Protein AF-A0A529P0E6-F1 (afdb_monomer_lite)

Foldseek 3Di:
DVVLCCVLVVVQLCVQPVCVVVHDDPPPPNNVRSVVRSVVVLVCVQVVQWDADPDPPPGIDHDVSNVVNVVVVVVCCCVPPVPPPVCVVVVVVLVCLLVVQLVVQLPCPVCPLPDPVLVVLVVDPVDDSSRSSVVSSVPDDPQLSVVSSCCVVVVDVDDPPDRSGD

Structure (mmCIF, N/CA/C/O backbone):
data_AF-A0A529P0E6-F1
#
_entry.id   AF-A0A529P0E6-F1
#
loop_
_atom_site.group_PDB
_atom_site.id
_atom_site.type_symbol
_atom_site.label_atom_id
_atom_site.label_alt_id
_atom_site.label_comp_id
_atom_site.label_asym_id
_atom_site.label_entity_id
_atom_site.label_seq_id
_atom_site.pdbx_PDB_ins_code
_atom_site.Cartn_x
_atom_site.Cartn_y
_atom_site.Cartn_z
_atom_site.occupancy
_atom_site.B_iso_or_equiv
_atom_site.auth_seq_id
_atom_site.auth_comp_id
_atom_site.auth_asym_id
_atom_site.auth_atom_id
_atom_site.pdbx_PDB_model_num
ATOM 1 N N . LEU A 1 1 ? -0.279 -9.794 -24.751 1.00 79.25 1 LEU A N 1
ATOM 2 C CA . LEU A 1 1 ? 0.682 -10.357 -23.750 1.00 79.25 1 LEU A CA 1
ATOM 3 C C . LEU A 1 1 ? 1.987 -10.952 -24.309 1.00 79.25 1 LEU A C 1
ATOM 5 O O . LEU A 1 1 ? 3.025 -10.418 -23.957 1.00 79.25 1 LEU A O 1
ATOM 9 N N . ARG A 1 2 ? 2.020 -12.004 -25.155 1.00 85.44 2 ARG A N 1
ATOM 10 C CA . ARG A 1 2 ? 3.310 -12.541 -25.684 1.00 85.44 2 ARG A CA 1
ATOM 11 C C . ARG A 1 2 ? 4.134 -11.488 -26.443 1.00 85.44 2 ARG A C 1
ATOM 13 O O . ARG A 1 2 ? 5.340 -11.410 -26.267 1.00 85.44 2 ARG A O 1
ATOM 20 N N . LEU A 1 3 ? 3.467 -10.646 -27.232 1.00 88.94 3 LEU A N 1
ATOM 21 C CA . LEU A 1 3 ? 4.102 -9.513 -27.917 1.00 88.94 3 LEU A CA 1
ATOM 22 C C . LEU A 1 3 ? 4.578 -8.434 -26.934 1.00 88.94 3 LEU A C 1
ATOM 24 O O . LEU A 1 3 ? 5.647 -7.869 -27.113 1.00 88.94 3 LEU A O 1
ATOM 28 N N . ALA A 1 4 ? 3.818 -8.191 -25.865 1.00 89.88 4 ALA A N 1
ATOM 29 C CA . ALA A 1 4 ? 4.216 -7.270 -24.805 1.00 89.88 4 ALA A CA 1
ATOM 30 C C . ALA A 1 4 ? 5.470 -7.760 -24.063 1.00 89.88 4 ALA A C 1
ATOM 32 O O . ALA A 1 4 ? 6.329 -6.958 -23.715 1.00 89.88 4 ALA A O 1
ATOM 33 N N . TYR A 1 5 ? 5.601 -9.077 -23.871 1.00 92.12 5 TYR A N 1
ATOM 34 C CA . TYR A 1 5 ? 6.807 -9.679 -23.309 1.00 92.12 5 TYR A CA 1
ATOM 35 C C . TYR A 1 5 ? 8.018 -9.403 -24.193 1.00 92.12 5 TYR A C 1
ATOM 37 O O . TYR A 1 5 ? 9.004 -8.880 -23.690 1.00 92.12 5 TYR A O 1
ATOM 45 N N . ALA A 1 6 ? 7.922 -9.683 -25.496 1.00 92.00 6 ALA A N 1
ATOM 46 C CA . ALA A 1 6 ? 9.026 -9.437 -26.421 1.00 92.00 6 ALA A CA 1
ATOM 47 C C . ALA A 1 6 ? 9.453 -7.958 -26.414 1.00 92.00 6 ALA A C 1
ATOM 49 O O . ALA A 1 6 ? 10.629 -7.652 -26.240 1.00 92.00 6 ALA A O 1
ATOM 50 N N . ARG A 1 7 ? 8.491 -7.027 -26.459 1.00 92.50 7 ARG A N 1
ATOM 51 C CA . ARG A 1 7 ? 8.783 -5.586 -26.391 1.00 92.50 7 ARG A CA 1
ATOM 52 C C . ARG A 1 7 ? 9.485 -5.171 -25.099 1.00 92.50 7 ARG A C 1
ATOM 54 O O . ARG A 1 7 ? 10.417 -4.379 -25.134 1.00 92.50 7 ARG A O 1
ATOM 61 N N . ILE A 1 8 ? 9.054 -5.673 -23.942 1.00 91.19 8 ILE A N 1
ATOM 62 C CA . ILE A 1 8 ? 9.681 -5.290 -22.669 1.00 91.19 8 ILE A CA 1
ATOM 63 C C . ILE A 1 8 ? 11.029 -5.981 -22.491 1.00 91.19 8 ILE A C 1
ATOM 65 O O . ILE A 1 8 ? 12.002 -5.324 -22.136 1.00 91.19 8 ILE A O 1
ATOM 69 N N . PHE A 1 9 ? 11.087 -7.295 -22.677 1.00 90.44 9 PHE A N 1
ATOM 70 C CA . PHE A 1 9 ? 12.232 -8.091 -22.253 1.00 90.44 9 PHE A CA 1
ATOM 71 C C . PHE A 1 9 ? 13.279 -8.251 -23.346 1.00 90.44 9 PHE A C 1
ATOM 73 O O . PHE A 1 9 ? 14.462 -8.093 -23.055 1.00 90.44 9 PHE A O 1
ATOM 80 N N . ASP A 1 10 ? 12.861 -8.473 -24.588 1.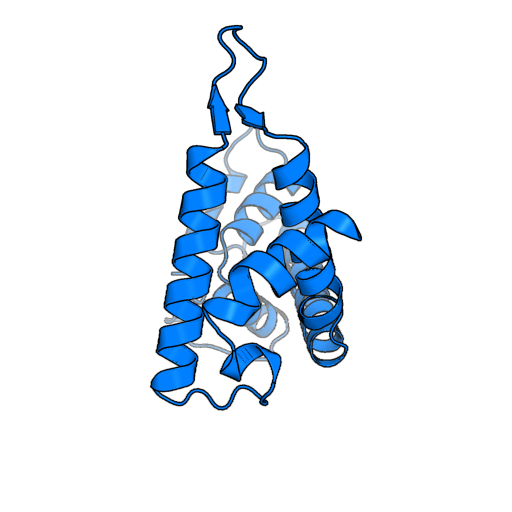00 90.12 10 ASP A N 1
ATOM 81 C CA . ASP A 1 10 ? 13.791 -8.706 -25.693 1.00 90.12 10 ASP A CA 1
ATOM 82 C C . ASP A 1 10 ? 14.272 -7.374 -26.289 1.00 90.12 10 ASP A C 1
ATOM 84 O O . ASP A 1 10 ? 15.463 -7.190 -26.527 1.00 90.12 10 ASP A O 1
ATOM 88 N N . GLU A 1 11 ? 13.365 -6.412 -26.489 1.00 89.81 11 GLU A N 1
ATOM 89 C CA . GLU A 1 11 ? 13.698 -5.144 -27.156 1.00 89.81 11 GLU A CA 1
ATOM 90 C C . GLU A 1 11 ? 14.238 -4.068 -26.202 1.00 89.81 11 GLU A C 1
ATOM 92 O O . GLU A 1 11 ? 15.032 -3.227 -26.620 1.00 89.81 11 GLU A O 1
ATOM 97 N N . ILE A 1 12 ? 13.817 -4.066 -24.930 1.00 87.62 12 ILE A N 1
ATOM 98 C CA . ILE A 1 12 ? 14.191 -3.017 -23.965 1.00 87.62 12 ILE A CA 1
ATOM 99 C C . ILE A 1 12 ? 15.099 -3.572 -22.864 1.00 87.62 12 ILE A C 1
ATOM 101 O O . ILE A 1 12 ? 16.184 -3.045 -22.643 1.00 87.62 12 ILE A O 1
ATOM 105 N N . ALA A 1 13 ? 14.703 -4.621 -22.147 1.00 88.25 13 ALA A N 1
ATOM 106 C CA . ALA A 1 13 ? 15.465 -5.066 -20.983 1.00 88.25 13 ALA A CA 1
ATOM 107 C C . ALA A 1 13 ? 16.786 -5.752 -21.371 1.00 88.25 13 ALA A C 1
ATOM 109 O O . ALA A 1 13 ? 17.806 -5.461 -20.755 1.00 88.25 13 ALA A O 1
ATOM 110 N N . ALA A 1 14 ? 16.810 -6.602 -22.401 1.00 89.06 14 ALA A N 1
ATOM 111 C CA . ALA A 1 14 ? 18.028 -7.287 -22.838 1.00 89.06 14 ALA A CA 1
ATOM 112 C C . ALA A 1 14 ? 19.177 -6.331 -23.221 1.00 89.06 14 ALA A C 1
ATOM 114 O O . ALA A 1 14 ? 20.289 -6.543 -22.734 1.00 89.06 14 ALA A O 1
ATOM 115 N N . PRO A 1 15 ? 18.962 -5.259 -24.014 1.00 89.25 15 PRO A N 1
ATOM 116 C CA . PRO A 1 15 ? 20.040 -4.317 -24.313 1.00 89.25 15 PRO A CA 1
ATOM 117 C C . PRO A 1 15 ? 20.392 -3.390 -23.142 1.00 89.25 15 PRO A C 1
ATOM 119 O O . PRO A 1 15 ? 21.537 -2.953 -23.040 1.00 89.25 15 PRO A O 1
ATOM 122 N N . LEU A 1 16 ? 19.435 -3.057 -22.268 1.00 87.62 16 LEU A N 1
ATOM 123 C CA . LEU A 1 16 ? 19.625 -2.014 -21.251 1.00 87.62 16 LEU A CA 1
ATOM 124 C C . LEU A 1 16 ? 19.992 -2.534 -19.858 1.00 87.62 16 LEU A C 1
ATOM 126 O O . LEU A 1 16 ? 20.582 -1.805 -19.059 1.00 87.62 16 LEU A O 1
ATOM 130 N N . ALA A 1 17 ? 19.621 -3.770 -19.552 1.00 89.06 17 ALA A N 1
ATOM 131 C CA . ALA A 1 17 ? 19.790 -4.394 -18.251 1.00 89.06 17 ALA A CA 1
ATOM 132 C C . ALA A 1 17 ? 20.116 -5.900 -18.356 1.00 89.06 17 ALA A C 1
ATOM 134 O O . ALA A 1 17 ? 19.452 -6.711 -17.704 1.00 89.06 17 ALA A O 1
ATOM 135 N N . PRO A 1 18 ? 21.135 -6.302 -19.144 1.00 88.62 18 PRO A N 1
ATOM 136 C CA . PRO A 1 18 ? 21.437 -7.712 -19.388 1.00 88.62 18 PRO A CA 1
ATOM 137 C C . PRO A 1 18 ? 21.718 -8.494 -18.100 1.00 88.62 18 PRO A C 1
ATOM 139 O O . PRO A 1 18 ? 21.175 -9.582 -17.927 1.00 88.62 18 PRO A O 1
ATOM 142 N N . HIS A 1 19 ? 22.476 -7.926 -17.154 1.00 87.94 19 HIS A N 1
ATOM 143 C CA . HIS A 1 19 ? 22.836 -8.634 -15.920 1.00 87.94 19 HIS A CA 1
ATOM 144 C C . HIS A 1 19 ? 21.624 -8.875 -15.019 1.00 87.94 19 HIS A C 1
ATOM 146 O O . HIS A 1 19 ? 21.546 -9.901 -14.358 1.00 87.94 19 HIS A O 1
ATOM 152 N N . ILE A 1 20 ? 20.630 -7.983 -15.041 1.00 86.00 20 ILE A N 1
ATOM 153 C CA . ILE A 1 20 ? 19.402 -8.144 -14.245 1.00 86.00 20 ILE A CA 1
ATOM 154 C C . ILE A 1 20 ? 18.531 -9.291 -14.771 1.00 86.00 20 ILE A C 1
ATOM 156 O O . ILE A 1 20 ? 17.766 -9.875 -14.007 1.00 86.00 20 ILE A O 1
ATOM 160 N N . LEU A 1 21 ? 18.630 -9.616 -16.062 1.00 84.50 21 LEU A N 1
ATOM 161 C CA . LEU A 1 21 ? 17.871 -10.714 -16.662 1.00 84.50 21 LEU A CA 1
ATOM 162 C C . LEU A 1 21 ? 18.562 -12.069 -16.516 1.00 84.50 21 LEU A C 1
ATOM 164 O O . LEU A 1 21 ? 17.884 -13.094 -16.489 1.00 84.50 21 LEU A O 1
ATOM 168 N N . THR A 1 22 ? 19.894 -12.086 -16.463 1.00 86.81 22 THR A N 1
ATOM 169 C CA . THR A 1 22 ? 20.678 -13.329 -16.472 1.00 86.81 22 THR A CA 1
ATOM 170 C C . THR A 1 22 ? 21.202 -13.734 -15.100 1.00 86.81 22 THR A C 1
ATOM 172 O O . THR A 1 22 ? 21.499 -14.908 -14.889 1.00 86.81 22 THR A O 1
ATOM 175 N N . GLU A 1 23 ? 21.337 -12.789 -14.170 1.00 89.69 23 GLU A N 1
ATOM 176 C CA . GLU A 1 23 ? 21.917 -13.006 -12.846 1.00 89.69 23 GLU A CA 1
ATOM 177 C C . GLU A 1 23 ? 20.893 -12.733 -11.739 1.00 89.69 23 GLU A C 1
ATOM 179 O O . GLU A 1 23 ? 19.928 -11.985 -11.899 1.00 89.69 23 GLU A O 1
ATOM 184 N N . SER A 1 24 ? 21.116 -13.333 -10.568 1.00 88.31 24 SER A N 1
ATOM 185 C CA . SER A 1 24 ? 20.348 -12.971 -9.377 1.00 88.31 24 SER A CA 1
ATOM 186 C C . SER A 1 24 ? 20.735 -11.570 -8.914 1.00 88.31 24 SER A C 1
ATOM 188 O O . SER A 1 24 ? 21.916 -11.248 -8.775 1.00 88.31 24 SER A O 1
ATOM 190 N N . TYR A 1 25 ? 19.732 -10.739 -8.640 1.00 87.38 25 TYR A N 1
ATOM 191 C CA . TYR A 1 25 ? 19.965 -9.391 -8.143 1.00 87.38 25 TYR A CA 1
ATOM 192 C C . TYR A 1 25 ? 20.570 -9.427 -6.732 1.00 87.38 25 TYR A C 1
ATOM 194 O O . TYR A 1 25 ? 19.928 -9.856 -5.777 1.00 87.38 25 TYR A O 1
ATOM 202 N N . ASP A 1 26 ? 21.791 -8.917 -6.600 1.00 90.56 26 ASP A N 1
ATOM 203 C CA . ASP A 1 26 ? 22.540 -8.826 -5.337 1.00 90.56 26 ASP A CA 1
ATOM 204 C C . ASP A 1 26 ? 22.769 -7.379 -4.864 1.00 90.56 26 ASP A C 1
ATOM 206 O O . ASP A 1 26 ? 23.417 -7.123 -3.851 1.00 90.56 26 ASP A O 1
ATOM 210 N N . GLY A 1 27 ? 22.238 -6.408 -5.609 1.00 88.88 27 GLY A N 1
ATOM 211 C CA . GLY A 1 27 ? 22.345 -4.998 -5.275 1.00 88.88 27 GLY A CA 1
ATOM 212 C C . GLY A 1 27 ? 23.711 -4.366 -5.522 1.00 88.88 27 GLY A C 1
ATOM 213 O O . GLY A 1 27 ? 23.902 -3.254 -5.036 1.00 88.88 27 GLY A O 1
ATOM 214 N N . ARG A 1 28 ? 24.638 -4.979 -6.272 1.00 93.19 28 ARG A N 1
ATOM 215 C CA . ARG A 1 28 ? 25.880 -4.320 -6.736 1.00 93.19 28 ARG A CA 1
ATOM 216 C C . ARG A 1 28 ? 25.612 -3.015 -7.501 1.00 93.19 28 ARG A C 1
ATOM 218 O O . ARG A 1 28 ? 24.497 -2.754 -7.961 1.00 93.19 28 ARG A O 1
ATOM 225 N N . ILE A 1 29 ? 26.637 -2.165 -7.623 1.00 92.12 29 ILE A N 1
ATOM 226 C CA . ILE A 1 29 ? 26.522 -0.850 -8.281 1.00 92.12 29 ILE A CA 1
ATOM 227 C C . ILE A 1 29 ? 25.987 -1.008 -9.709 1.00 92.12 29 ILE A C 1
ATOM 229 O O . ILE A 1 29 ? 25.061 -0.291 -10.086 1.00 92.12 29 ILE A O 1
ATOM 233 N N . GLU A 1 30 ? 26.508 -1.979 -10.453 1.00 90.94 30 GLU A N 1
ATOM 234 C CA . GLU A 1 30 ? 26.165 -2.267 -11.845 1.00 90.94 30 GLU A CA 1
ATOM 235 C C . GLU A 1 30 ? 24.686 -2.655 -11.979 1.00 90.94 30 GLU A C 1
ATOM 237 O O . GLU A 1 30 ? 23.951 -2.070 -12.776 1.00 90.94 30 GLU A O 1
ATOM 242 N N . HIS A 1 31 ? 24.209 -3.567 -11.124 1.00 92.06 31 HIS A N 1
ATOM 243 C CA . HIS A 1 31 ? 22.800 -3.960 -11.068 1.00 92.06 31 HIS A CA 1
ATOM 244 C C . HIS A 1 31 ? 21.889 -2.771 -10.743 1.00 92.06 31 HIS A C 1
ATOM 246 O O . HIS A 1 31 ? 20.857 -2.573 -11.381 1.00 92.06 31 HIS A O 1
ATOM 252 N N . ARG A 1 32 ? 22.268 -1.927 -9.778 1.00 92.88 32 ARG A N 1
ATOM 253 C CA . ARG A 1 32 ? 21.476 -0.736 -9.433 1.00 92.88 32 ARG A CA 1
ATOM 254 C C . ARG A 1 32 ? 21.425 0.273 -10.578 1.00 92.88 32 ARG A C 1
ATOM 256 O O . ARG A 1 32 ? 20.383 0.893 -10.787 1.00 92.88 32 ARG A O 1
ATOM 263 N N . GLN A 1 33 ? 22.527 0.458 -11.303 1.00 93.88 33 GLN A N 1
ATOM 264 C CA . GLN A 1 33 ? 22.594 1.361 -12.454 1.00 93.88 33 GLN A CA 1
ATOM 265 C C . GLN A 1 33 ? 21.713 0.867 -13.603 1.00 93.88 33 GLN A C 1
ATOM 267 O O . GLN A 1 33 ? 20.883 1.633 -14.093 1.00 93.88 33 GLN A O 1
ATOM 272 N N . GLN A 1 34 ? 21.827 -0.411 -13.972 1.00 93.56 34 GLN A N 1
ATOM 273 C CA . GLN A 1 34 ? 20.996 -1.019 -15.012 1.00 93.56 34 GLN A CA 1
ATOM 274 C C . GLN A 1 34 ? 19.509 -0.959 -14.659 1.00 93.56 34 GLN A C 1
ATOM 276 O O . GLN A 1 34 ? 18.689 -0.592 -15.499 1.00 93.56 34 GLN A O 1
ATOM 281 N N . LEU A 1 35 ? 19.159 -1.213 -13.394 1.00 92.56 35 LEU A N 1
ATOM 282 C CA . LEU A 1 35 ? 17.769 -1.180 -12.948 1.00 92.56 35 LEU A CA 1
ATOM 283 C C . LEU A 1 35 ? 17.200 0.232 -13.059 1.00 92.56 35 LEU A C 1
ATOM 285 O O . LEU A 1 35 ? 16.092 0.424 -13.560 1.00 92.56 35 LEU A O 1
ATOM 289 N N . ARG A 1 36 ? 17.972 1.232 -12.617 1.00 92.38 36 ARG A N 1
ATOM 290 C CA . ARG A 1 36 ? 17.589 2.644 -12.726 1.00 92.38 36 ARG A CA 1
ATOM 291 C C . ARG A 1 36 ? 17.410 3.060 -14.177 1.00 92.38 36 ARG A C 1
ATOM 293 O O . ARG A 1 36 ? 16.429 3.726 -14.488 1.00 92.38 36 ARG A O 1
ATOM 300 N N . PHE A 1 37 ? 18.326 2.667 -15.056 1.00 91.38 37 PHE A N 1
ATOM 301 C CA . PHE A 1 37 ? 18.249 3.028 -16.464 1.00 91.38 37 PHE A CA 1
ATOM 302 C C . PHE A 1 37 ? 17.033 2.394 -17.149 1.00 91.38 37 PHE A C 1
ATOM 304 O O . PHE A 1 37 ? 16.251 3.100 -17.785 1.00 91.38 37 PHE A O 1
ATOM 311 N N . PHE A 1 38 ? 16.813 1.096 -16.930 1.00 92.56 38 PHE A N 1
ATOM 312 C CA . PHE A 1 38 ? 15.641 0.384 -17.433 1.00 92.56 38 PHE A CA 1
ATOM 313 C C . PHE A 1 38 ? 14.328 0.998 -16.925 1.00 92.56 38 PHE A C 1
ATOM 315 O O . PHE A 1 38 ? 13.421 1.271 -17.712 1.00 92.56 38 PHE A O 1
ATOM 322 N N . THR A 1 39 ? 14.249 1.311 -15.629 1.00 93.00 39 THR A N 1
ATOM 323 C CA . THR A 1 39 ? 13.064 1.944 -15.026 1.00 93.00 39 THR A CA 1
ATOM 324 C C . THR A 1 39 ? 12.787 3.318 -15.639 1.00 93.00 39 THR A C 1
ATOM 326 O O . THR A 1 39 ? 11.653 3.599 -16.020 1.00 93.00 39 THR A O 1
ATOM 329 N N . SER A 1 40 ? 13.813 4.162 -15.790 1.00 94.19 40 SER A N 1
ATOM 330 C CA . SER A 1 40 ? 13.673 5.488 -16.406 1.00 94.19 40 SER A CA 1
ATOM 331 C C . SER A 1 40 ? 13.172 5.410 -17.851 1.00 94.19 40 SER A C 1
ATOM 333 O O . SER A 1 40 ? 12.332 6.214 -18.254 1.00 94.19 40 SER A O 1
ATOM 335 N N . GLN A 1 41 ? 13.638 4.422 -18.619 1.00 93.81 41 GLN A N 1
ATOM 336 C CA . GLN A 1 41 ? 13.191 4.194 -19.996 1.00 93.81 41 GLN A CA 1
ATOM 337 C C . GLN A 1 41 ? 11.719 3.782 -20.060 1.00 93.81 41 GLN A C 1
ATOM 339 O O . GLN A 1 41 ? 10.966 4.338 -20.860 1.00 93.81 41 GLN A O 1
ATOM 344 N N . LEU A 1 42 ? 11.272 2.878 -19.180 1.00 94.50 42 LEU A N 1
ATOM 345 C CA . LEU A 1 42 ? 9.858 2.506 -19.096 1.00 94.50 42 LEU A CA 1
ATOM 346 C C . LEU A 1 42 ? 8.973 3.691 -18.687 1.00 94.50 42 LEU A C 1
ATOM 348 O O . LEU A 1 42 ? 7.929 3.904 -19.300 1.00 94.50 42 LEU A O 1
ATOM 352 N N . ILE A 1 43 ? 9.398 4.494 -17.704 1.00 95.19 43 ILE A N 1
ATOM 353 C CA . ILE A 1 43 ? 8.663 5.700 -17.288 1.00 95.19 43 ILE A CA 1
ATOM 354 C C . ILE A 1 43 ? 8.489 6.652 -18.475 1.00 95.19 43 ILE A C 1
ATOM 356 O O . ILE A 1 43 ? 7.362 7.035 -18.789 1.00 95.19 43 ILE A O 1
ATOM 360 N N . GLY A 1 44 ? 9.584 6.999 -19.159 1.00 94.88 44 GLY A N 1
ATOM 361 C CA . GLY A 1 44 ? 9.540 7.894 -20.315 1.00 94.88 44 GLY A CA 1
ATOM 362 C C . GLY A 1 44 ? 8.660 7.344 -21.436 1.00 94.88 44 GLY A C 1
ATOM 363 O O . GLY A 1 44 ? 7.817 8.062 -21.970 1.00 94.88 44 GLY A O 1
ATOM 364 N N . ARG A 1 45 ? 8.796 6.051 -21.748 1.00 93.25 45 ARG A N 1
ATOM 365 C CA . ARG A 1 45 ? 7.991 5.363 -22.766 1.00 93.25 45 ARG A CA 1
ATOM 366 C C . ARG A 1 45 ? 6.497 5.465 -22.477 1.00 93.25 45 ARG A C 1
ATOM 368 O O . ARG A 1 45 ? 5.739 5.797 -23.384 1.00 93.25 45 ARG A O 1
ATOM 375 N N . TYR A 1 46 ? 6.075 5.186 -21.245 1.00 94.94 46 TYR A N 1
ATOM 376 C CA . TYR A 1 46 ? 4.657 5.206 -20.907 1.00 94.94 46 TYR A CA 1
ATOM 377 C C . TYR A 1 46 ? 4.111 6.627 -20.847 1.00 94.94 46 TYR A C 1
ATOM 379 O O . TYR A 1 46 ? 3.106 6.884 -21.498 1.00 94.94 46 TYR A O 1
ATOM 387 N N . ILE A 1 47 ? 4.790 7.569 -20.184 1.00 93.69 47 ILE A N 1
ATOM 388 C CA . ILE A 1 47 ? 4.333 8.968 -20.108 1.00 93.69 47 ILE A CA 1
ATOM 389 C C . ILE A 1 47 ? 4.160 9.563 -21.513 1.00 93.69 47 ILE A C 1
ATOM 391 O O . ILE A 1 47 ? 3.092 10.083 -21.832 1.00 93.69 47 ILE A O 1
ATOM 395 N N . ASN A 1 48 ? 5.164 9.408 -22.381 1.00 94.06 48 ASN A N 1
ATOM 396 C CA . ASN A 1 48 ? 5.155 9.989 -23.727 1.00 94.06 48 ASN A CA 1
ATOM 397 C C . ASN A 1 48 ? 4.157 9.316 -24.687 1.00 94.06 48 ASN A C 1
ATOM 399 O O . ASN A 1 48 ? 3.889 9.853 -25.758 1.00 94.06 48 ASN A O 1
ATOM 403 N N . SER A 1 49 ? 3.618 8.148 -24.326 1.00 93.44 49 SER A N 1
ATOM 404 C CA . SER A 1 49 ? 2.600 7.434 -25.112 1.00 93.44 49 SER A CA 1
ATOM 405 C C . SER A 1 49 ? 1.159 7.793 -24.739 1.00 93.44 49 SER A C 1
ATOM 407 O O . SER A 1 49 ? 0.218 7.259 -25.324 1.00 93.44 49 SER A O 1
ATOM 409 N N . THR A 1 50 ? 0.974 8.669 -23.750 1.00 92.00 50 THR A N 1
ATOM 410 C CA . THR A 1 50 ? -0.353 9.085 -23.286 1.00 92.00 50 THR A CA 1
ATOM 411 C C . THR A 1 50 ? -0.700 10.484 -23.776 1.00 92.00 50 THR A C 1
ATOM 413 O O . THR A 1 50 ? 0.163 11.352 -23.885 1.00 92.00 50 THR A O 1
ATOM 416 N N . SER A 1 51 ? -1.976 10.713 -24.082 1.00 90.00 51 SER A N 1
ATOM 417 C CA . SER A 1 51 ? -2.485 12.030 -24.483 1.00 90.00 51 SER A CA 1
ATOM 418 C C . SER A 1 51 ? -3.843 12.297 -23.846 1.00 90.00 51 SER A C 1
ATOM 420 O O . SER A 1 51 ? -4.528 11.370 -23.426 1.00 90.00 51 SER A O 1
ATOM 422 N N . LEU A 1 52 ? -4.239 13.561 -23.725 1.00 90.00 52 LEU A N 1
ATOM 423 C CA . LEU A 1 52 ? -5.556 13.911 -23.195 1.00 90.00 52 LEU A CA 1
ATOM 424 C C . LEU A 1 52 ? -6.599 13.854 -24.310 1.00 90.00 52 LEU A C 1
ATOM 426 O O . LEU A 1 52 ? -6.358 14.339 -25.416 1.00 90.00 52 LEU A O 1
ATOM 430 N N . SER A 1 53 ? -7.772 13.297 -24.011 1.00 87.88 53 SER A N 1
ATOM 431 C CA . SER A 1 53 ? -8.907 13.393 -24.920 1.00 87.88 53 SER A CA 1
ATOM 432 C C . SER A 1 53 ? -9.349 14.850 -25.042 1.00 87.88 53 SER A C 1
ATOM 434 O O . SER A 1 53 ? -9.478 15.567 -24.050 1.00 87.88 53 SER A O 1
ATOM 436 N N . ALA A 1 54 ? -9.625 15.287 -26.270 1.00 80.56 54 ALA A N 1
ATOM 437 C CA . ALA A 1 54 ? -10.176 16.613 -26.540 1.00 80.56 54 ALA A CA 1
ATOM 438 C C . ALA A 1 54 ? -11.641 16.757 -26.079 1.00 80.56 54 ALA A C 1
ATOM 440 O O . ALA A 1 54 ? -12.184 17.861 -26.069 1.00 80.56 54 ALA A O 1
ATOM 441 N N . ARG A 1 55 ? -12.304 15.648 -25.723 1.00 79.94 55 ARG A N 1
ATOM 442 C CA . ARG A 1 55 ? -13.682 15.639 -25.230 1.00 79.94 55 ARG A CA 1
ATOM 443 C C . ARG A 1 55 ? -13.699 15.700 -23.708 1.00 79.94 55 ARG A C 1
ATOM 445 O O . ARG A 1 55 ? -13.055 14.900 -23.033 1.00 79.94 55 ARG A O 1
ATOM 452 N N . SER A 1 56 ? -14.486 16.634 -23.176 1.00 73.19 56 SER A N 1
ATOM 453 C CA . SER A 1 56 ? -14.747 16.721 -21.739 1.00 73.19 56 SER A CA 1
ATOM 454 C C . SER A 1 56 ? -15.341 15.399 -21.235 1.00 73.19 56 SER A C 1
ATOM 456 O O . SER A 1 56 ? -16.337 14.929 -21.781 1.00 73.19 56 SER A O 1
ATOM 458 N N . GLY A 1 57 ? -14.713 14.799 -20.222 1.00 73.56 57 GLY A N 1
ATOM 459 C CA . GLY A 1 57 ? -15.149 13.546 -19.591 1.00 73.56 57 GLY A CA 1
ATOM 460 C C . GLY A 1 57 ? -14.473 12.259 -20.086 1.00 73.56 57 GLY A C 1
ATOM 461 O O . GLY A 1 57 ? -14.512 11.274 -19.358 1.00 73.56 57 GLY A O 1
ATOM 462 N N . ASP A 1 58 ? -13.795 12.262 -21.242 1.00 73.25 58 ASP A N 1
ATOM 463 C CA . ASP A 1 58 ? -13.167 11.048 -21.814 1.00 73.25 58 ASP A CA 1
ATOM 464 C C . ASP A 1 58 ? -11.764 10.741 -21.245 1.00 73.25 58 ASP A C 1
ATOM 466 O O . ASP A 1 58 ? -11.214 9.664 -21.470 1.00 73.25 58 ASP A O 1
ATOM 470 N N . GLY A 1 59 ? -11.174 11.664 -20.479 1.00 86.19 59 GLY A N 1
ATOM 471 C CA . GLY A 1 59 ? -9.937 11.423 -19.731 1.00 86.19 59 GLY A CA 1
ATOM 472 C C . GLY A 1 59 ? -8.691 11.193 -20.599 1.00 86.19 59 GLY A C 1
ATOM 473 O O . GLY A 1 59 ? -8.451 11.906 -21.575 1.00 86.19 59 GLY A O 1
ATOM 474 N N . LEU A 1 60 ? -7.848 10.243 -20.178 1.00 89.56 60 LEU A N 1
ATOM 475 C CA . LEU A 1 60 ? -6.544 9.938 -20.773 1.00 89.56 60 LEU A CA 1
ATOM 476 C C . LEU A 1 60 ? -6.683 8.899 -21.897 1.00 89.56 60 LEU A C 1
ATOM 478 O O . LEU A 1 60 ? -7.168 7.792 -21.673 1.00 89.56 60 LEU A O 1
ATOM 482 N N . VAL A 1 61 ? -6.195 9.230 -23.088 1.00 90.62 61 VAL A N 1
ATOM 483 C CA . VAL A 1 61 ? -6.057 8.314 -24.222 1.00 90.62 61 VAL A CA 1
ATOM 484 C C . VAL A 1 61 ? -4.749 7.540 -24.073 1.00 90.62 61 VAL A C 1
ATOM 486 O O . VAL A 1 61 ? -3.670 8.127 -23.942 1.00 90.62 61 VAL A O 1
ATOM 489 N N . LEU A 1 62 ? -4.860 6.213 -24.097 1.00 91.44 62 LEU A N 1
ATOM 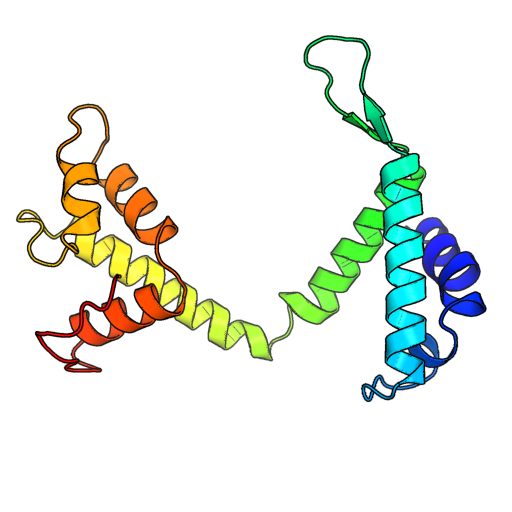490 C CA . LEU A 1 62 ? -3.755 5.280 -23.908 1.00 91.44 62 LEU A CA 1
ATOM 491 C C . LEU A 1 62 ? -3.491 4.494 -25.192 1.00 91.44 62 LEU A C 1
ATOM 493 O O . LEU A 1 62 ? -4.429 3.996 -25.814 1.00 91.44 62 LEU A O 1
ATOM 497 N N . ASP A 1 63 ? -2.217 4.328 -25.542 1.00 93.19 63 ASP A N 1
ATOM 498 C CA . ASP A 1 63 ? -1.791 3.392 -26.584 1.00 93.19 63 ASP A CA 1
ATOM 499 C C . ASP A 1 63 ? -2.103 1.941 -26.142 1.00 93.19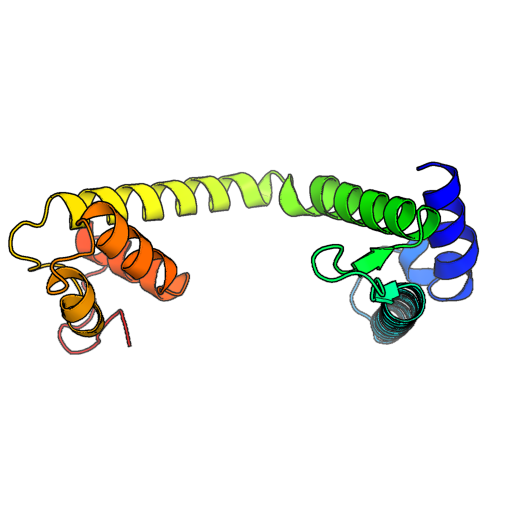 63 ASP A C 1
ATOM 501 O O . ASP A 1 63 ? -1.542 1.479 -25.137 1.00 93.19 63 ASP A O 1
ATOM 505 N N . PRO A 1 64 ? -2.964 1.196 -26.870 1.00 92.19 64 PRO A N 1
ATOM 506 C CA . PRO A 1 64 ? -3.312 -0.183 -26.534 1.00 92.19 64 PRO A CA 1
ATOM 507 C C . PRO A 1 64 ? -2.099 -1.109 -26.384 1.00 92.19 64 PRO A C 1
ATOM 509 O O . PRO A 1 64 ? -2.109 -2.002 -25.538 1.00 92.19 64 PRO A O 1
ATOM 512 N N . GLU A 1 65 ? -1.021 -0.891 -27.142 1.00 93.56 65 GLU A N 1
ATOM 513 C CA . GLU A 1 65 ? 0.185 -1.714 -27.032 1.00 93.56 65 GLU A CA 1
ATOM 514 C C . GLU A 1 65 ? 0.909 -1.510 -25.701 1.00 93.56 65 GLU A C 1
ATOM 516 O O . GLU A 1 65 ? 1.477 -2.457 -25.145 1.00 93.56 65 GLU A O 1
ATOM 521 N N . LYS A 1 66 ? 0.888 -0.275 -25.191 1.00 94.31 66 LYS A N 1
ATOM 522 C CA . LYS A 1 66 ? 1.499 0.110 -23.914 1.00 94.31 66 LYS A CA 1
ATOM 523 C C . LYS A 1 66 ? 0.636 -0.326 -22.743 1.00 94.31 66 LYS A C 1
ATOM 525 O O . LYS A 1 66 ? 1.169 -0.732 -21.714 1.00 94.31 66 LYS A O 1
ATOM 530 N N . VAL A 1 67 ? -0.686 -0.329 -22.912 1.00 94.00 67 VAL A N 1
ATOM 531 C CA . VAL A 1 67 ? -1.608 -0.954 -21.955 1.00 94.00 67 VAL A CA 1
ATOM 532 C C . VAL A 1 67 ? -1.256 -2.432 -21.777 1.00 94.00 67 VAL A C 1
ATOM 534 O O . VAL A 1 67 ? -1.117 -2.896 -20.648 1.00 94.00 67 VAL A O 1
ATOM 537 N N . ASP A 1 68 ? -1.028 -3.145 -22.877 1.00 95.38 68 ASP A N 1
ATOM 538 C CA . ASP A 1 68 ? -0.633 -4.556 -22.882 1.00 95.38 68 ASP A CA 1
ATOM 539 C C . ASP A 1 68 ? 0.690 -4.809 -22.124 1.00 95.38 68 ASP A C 1
ATOM 541 O O . ASP A 1 68 ? 0.810 -5.772 -21.362 1.00 95.38 68 ASP A O 1
ATOM 545 N N . GLU A 1 69 ? 1.672 -3.919 -22.301 1.00 95.06 69 GLU A N 1
ATOM 546 C CA . GLU A 1 69 ? 2.952 -3.911 -21.575 1.00 95.06 69 GLU A CA 1
ATOM 547 C C . GLU A 1 69 ? 2.755 -3.682 -20.065 1.00 95.06 69 GLU A C 1
ATOM 549 O O . GLU A 1 69 ? 3.258 -4.448 -19.238 1.00 95.06 69 GLU A O 1
ATOM 554 N N . VAL A 1 70 ? 1.953 -2.686 -19.684 1.00 95.00 70 VAL A N 1
ATOM 555 C CA . VAL A 1 70 ? 1.649 -2.385 -18.276 1.00 95.00 70 VAL A CA 1
ATOM 556 C C . VAL A 1 70 ? 0.873 -3.523 -17.608 1.00 95.00 70 VAL A C 1
ATOM 558 O O . VAL A 1 70 ? 1.135 -3.839 -16.446 1.00 95.00 70 VAL A O 1
ATOM 561 N N . ILE A 1 71 ? -0.064 -4.162 -18.313 1.00 95.69 71 ILE A N 1
ATOM 562 C CA . ILE A 1 71 ? -0.794 -5.331 -17.802 1.00 95.69 71 ILE A CA 1
ATOM 563 C C . ILE A 1 71 ? 0.181 -6.471 -17.501 1.00 95.69 71 ILE A C 1
ATOM 565 O O . ILE A 1 71 ? 0.096 -7.065 -16.424 1.00 95.69 71 ILE A O 1
ATOM 569 N N . LEU A 1 72 ? 1.133 -6.744 -18.400 1.00 95.12 72 LEU A N 1
ATOM 570 C CA . LEU A 1 72 ? 2.158 -7.762 -18.175 1.00 95.12 72 LEU A CA 1
ATOM 571 C C . LEU A 1 72 ? 2.995 -7.456 -16.923 1.00 95.12 72 LEU A C 1
ATOM 573 O O . LEU A 1 72 ? 3.159 -8.330 -16.070 1.00 95.12 72 LEU A O 1
ATOM 577 N N . LEU A 1 73 ? 3.473 -6.216 -16.774 1.00 94.19 73 LEU A N 1
ATOM 578 C CA . LEU A 1 73 ? 4.244 -5.798 -15.597 1.00 94.19 73 LEU A CA 1
ATOM 579 C C . LEU A 1 73 ? 3.432 -5.950 -14.306 1.00 94.19 73 LEU A C 1
ATOM 581 O O . LEU A 1 73 ? 3.921 -6.525 -13.336 1.00 94.19 73 LEU A O 1
ATOM 585 N N . LYS A 1 74 ? 2.161 -5.526 -14.307 1.00 95.00 74 LYS A N 1
ATOM 586 C CA . LYS A 1 74 ? 1.248 -5.716 -13.168 1.00 95.00 74 LYS A CA 1
ATOM 587 C C . LYS A 1 74 ? 1.058 -7.194 -12.833 1.00 95.00 74 LYS A C 1
ATOM 589 O O . LYS A 1 74 ? 1.035 -7.551 -11.656 1.00 95.00 74 LYS A O 1
ATOM 594 N N . GLN A 1 75 ? 0.940 -8.061 -13.837 1.00 94.06 75 GLN A N 1
ATOM 595 C CA . GLN A 1 75 ? 0.795 -9.500 -13.627 1.00 94.06 75 GLN A CA 1
ATOM 596 C C . GLN A 1 75 ? 2.055 -10.114 -13.005 1.00 94.06 75 GLN A C 1
ATOM 598 O O . GLN A 1 75 ? 1.941 -10.943 -12.098 1.00 94.06 75 GLN A O 1
ATOM 603 N N . MET A 1 76 ? 3.244 -9.683 -13.435 1.00 90.56 76 MET A N 1
ATOM 604 C CA . MET A 1 76 ? 4.505 -10.094 -12.817 1.00 90.56 76 MET A CA 1
ATOM 605 C C . MET A 1 76 ? 4.602 -9.602 -11.370 1.00 90.56 76 MET A C 1
ATOM 607 O O . MET A 1 76 ? 4.810 -10.413 -10.471 1.00 90.56 76 MET A O 1
ATOM 611 N N . THR A 1 77 ? 4.346 -8.317 -11.107 1.00 91.44 77 THR A N 1
ATOM 612 C CA . THR A 1 77 ? 4.290 -7.771 -9.739 1.00 91.44 77 THR A CA 1
ATOM 613 C C . THR A 1 77 ? 3.311 -8.555 -8.868 1.00 91.44 77 THR A C 1
ATOM 615 O O . THR A 1 77 ? 3.630 -8.911 -7.735 1.00 91.44 77 THR A O 1
ATOM 618 N N . ARG A 1 78 ? 2.131 -8.892 -9.396 1.00 89.81 78 ARG A N 1
ATOM 619 C CA . ARG A 1 78 ? 1.147 -9.684 -8.661 1.00 89.81 78 ARG A CA 1
ATOM 620 C C . ARG A 1 78 ? 1.672 -11.076 -8.317 1.00 89.81 78 ARG A C 1
ATOM 622 O O . ARG A 1 78 ? 1.542 -11.496 -7.174 1.00 89.81 78 ARG A O 1
ATOM 629 N N . SER A 1 79 ? 2.251 -11.776 -9.287 1.00 88.25 79 SER A N 1
ATOM 630 C CA . SER A 1 79 ? 2.642 -13.184 -9.137 1.00 88.25 79 SER A CA 1
ATOM 631 C C . SER A 1 79 ? 3.903 -13.364 -8.292 1.00 88.25 79 SER A C 1
ATOM 633 O O . SER A 1 79 ? 3.977 -14.310 -7.517 1.00 88.25 79 SER A O 1
ATOM 635 N N . TYR A 1 80 ? 4.874 -12.455 -8.415 1.00 84.25 80 TYR A N 1
ATOM 636 C CA . TYR A 1 80 ? 6.177 -12.579 -7.751 1.00 84.25 80 TYR A CA 1
ATOM 637 C C . TYR A 1 80 ? 6.293 -11.778 -6.453 1.00 84.25 80 TYR A C 1
ATOM 639 O O . TYR A 1 80 ? 7.085 -12.146 -5.587 1.00 84.25 80 TYR A O 1
ATOM 647 N N . LEU A 1 81 ? 5.516 -10.700 -6.298 1.00 84.69 81 LEU A N 1
ATOM 648 C CA . LEU A 1 81 ? 5.532 -9.881 -5.085 1.00 84.69 81 LEU A CA 1
ATOM 649 C C . LEU A 1 81 ? 4.246 -10.071 -4.286 1.00 84.69 81 LEU A C 1
ATOM 651 O O . LEU A 1 81 ? 4.299 -10.624 -3.198 1.00 84.69 81 LEU A O 1
ATOM 655 N N . ILE A 1 82 ? 3.087 -9.678 -4.821 1.00 84.94 82 ILE A N 1
ATOM 656 C CA . ILE A 1 82 ? 1.844 -9.574 -4.027 1.00 84.94 82 ILE A CA 1
ATOM 657 C C . ILE A 1 82 ? 1.358 -10.933 -3.504 1.00 84.94 82 ILE A C 1
ATOM 659 O O . ILE A 1 82 ? 0.905 -11.020 -2.365 1.00 84.94 82 ILE A O 1
ATOM 663 N N . LEU A 1 83 ? 1.447 -11.983 -4.324 1.00 84.00 83 LEU A N 1
ATOM 664 C CA . LEU A 1 83 ? 1.030 -13.345 -3.974 1.00 84.00 83 LEU A CA 1
ATOM 665 C C . LEU A 1 83 ? 2.135 -14.170 -3.303 1.00 84.00 83 LEU A C 1
ATOM 667 O O . LEU A 1 83 ? 1.998 -15.386 -3.174 1.00 84.00 83 LEU A O 1
ATOM 671 N N . ASN A 1 84 ? 3.235 -13.540 -2.886 1.00 83.56 84 ASN A N 1
ATOM 672 C CA . ASN A 1 84 ? 4.288 -14.242 -2.173 1.00 83.56 84 ASN A CA 1
ATOM 673 C C . ASN A 1 84 ? 3.736 -14.787 -0.834 1.00 83.56 84 ASN A C 1
ATOM 675 O O . ASN A 1 84 ? 3.226 -14.003 -0.025 1.00 83.56 84 ASN A O 1
ATOM 679 N N . PRO A 1 85 ? 3.845 -16.102 -0.554 1.00 77.06 85 PRO A N 1
ATOM 680 C CA . PRO A 1 85 ? 3.364 -16.694 0.696 1.00 77.06 85 PRO A CA 1
ATOM 681 C C . PRO A 1 85 ? 3.934 -16.026 1.953 1.00 77.06 85 PRO A C 1
ATOM 683 O O . PRO A 1 85 ? 3.222 -15.880 2.944 1.00 77.06 85 PRO A O 1
ATOM 686 N N . SER A 1 86 ? 5.176 -15.537 1.899 1.00 77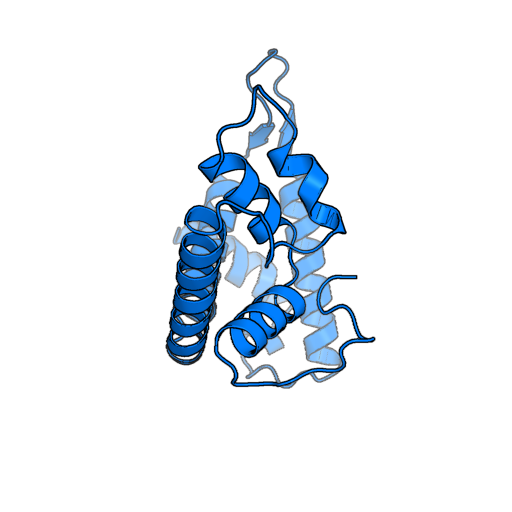.56 86 SER A N 1
ATOM 687 C CA . SER A 1 86 ? 5.808 -14.812 3.006 1.00 77.56 86 SER A CA 1
ATOM 688 C C . SER A 1 86 ? 5.091 -13.498 3.345 1.00 77.56 86 SER A C 1
ATOM 690 O O . SER A 1 86 ? 5.123 -13.071 4.494 1.00 77.56 86 SER A O 1
ATOM 692 N N . LEU A 1 87 ? 4.389 -12.879 2.384 1.00 83.19 87 LEU A N 1
ATOM 693 C CA . LEU A 1 87 ? 3.530 -11.713 2.632 1.00 83.19 87 LEU A CA 1
ATOM 694 C C . LEU A 1 87 ? 2.132 -12.096 3.122 1.00 83.19 87 LEU A C 1
ATOM 696 O O . LEU A 1 87 ? 1.453 -11.268 3.723 1.00 83.19 87 LEU A O 1
ATOM 700 N N . SER A 1 88 ? 1.685 -13.333 2.892 1.00 83.31 88 SER A N 1
ATOM 701 C CA . SER A 1 88 ? 0.318 -13.754 3.227 1.00 83.31 88 SER A CA 1
ATOM 702 C C . SER A 1 88 ? 0.066 -13.734 4.737 1.00 83.31 88 SER A C 1
ATOM 704 O O . SER A 1 88 ? -1.002 -13.310 5.174 1.00 83.31 88 SER A O 1
ATOM 706 N N . ALA A 1 89 ? 1.062 -14.115 5.546 1.00 86.75 89 ALA A N 1
ATOM 707 C CA . ALA A 1 89 ? 0.971 -14.023 7.004 1.00 86.75 89 ALA A CA 1
ATOM 708 C C . ALA A 1 89 ? 0.850 -12.563 7.483 1.00 86.75 89 ALA A C 1
ATOM 710 O O . ALA A 1 89 ? 0.007 -12.260 8.327 1.00 86.75 89 ALA A O 1
ATOM 711 N N . GLN A 1 90 ? 1.636 -11.645 6.903 1.00 87.69 90 GLN A N 1
ATOM 712 C CA . GLN A 1 90 ? 1.561 -10.216 7.227 1.00 87.69 90 GLN A CA 1
ATOM 713 C C . GLN A 1 90 ? 0.220 -9.611 6.792 1.00 87.69 90 GLN A C 1
ATOM 715 O O . GLN A 1 90 ? -0.405 -8.902 7.572 1.00 87.69 90 GLN A O 1
ATOM 720 N N . GLN A 1 91 ? -0.269 -9.933 5.590 1.00 89.38 91 GLN A N 1
ATOM 721 C CA . GLN A 1 91 ? -1.577 -9.479 5.100 1.00 89.38 91 GLN A CA 1
ATOM 722 C C . GLN A 1 91 ? -2.724 -9.979 5.982 1.00 89.38 91 GLN A C 1
ATOM 724 O O . GLN A 1 91 ? -3.647 -9.221 6.276 1.00 89.38 91 GLN A O 1
ATOM 729 N N . HIS A 1 92 ? -2.658 -11.233 6.437 1.00 91.81 92 HIS A N 1
ATOM 730 C CA . HIS A 1 92 ? -3.630 -11.781 7.377 1.00 91.81 92 HIS A CA 1
ATOM 731 C C . HIS A 1 92 ? -3.621 -11.014 8.707 1.00 91.81 92 HIS A C 1
ATOM 733 O O . HIS A 1 92 ? -4.679 -10.595 9.173 1.00 91.81 92 HIS A O 1
ATOM 739 N N . GLY A 1 93 ? -2.439 -10.762 9.279 1.00 93.44 93 GLY A N 1
ATOM 740 C CA . GLY A 1 93 ? -2.298 -9.968 10.503 1.00 93.44 93 GLY A CA 1
ATOM 741 C C . GLY A 1 93 ? -2.817 -8.535 10.348 1.00 93.44 93 GLY A C 1
ATOM 742 O O . GLY A 1 93 ? -3.589 -8.073 11.183 1.00 93.44 93 GLY A O 1
ATOM 743 N N . GLN A 1 94 ? -2.466 -7.857 9.250 1.00 94.31 94 GLN A N 1
ATOM 744 C CA . GLN A 1 94 ? -2.948 -6.502 8.966 1.00 94.31 94 GLN A CA 1
ATOM 745 C C . GLN A 1 94 ? -4.469 -6.458 8.803 1.00 94.31 94 GLN A C 1
ATOM 747 O O . GLN A 1 94 ? -5.120 -5.566 9.338 1.00 94.31 94 GLN A O 1
ATOM 752 N N . LYS A 1 95 ? -5.065 -7.456 8.140 1.00 96.38 95 LYS A N 1
ATOM 753 C CA . LYS A 1 95 ? -6.523 -7.566 8.036 1.00 96.38 95 LYS A CA 1
ATOM 754 C C . LYS A 1 95 ? -7.181 -7.654 9.419 1.00 96.38 95 LYS A C 1
ATOM 756 O O . LYS A 1 95 ? -8.108 -6.897 9.685 1.00 96.38 95 LYS A O 1
ATOM 761 N N . LEU A 1 96 ? -6.665 -8.512 10.302 1.00 96.94 96 LEU A N 1
ATOM 762 C CA . LEU A 1 96 ? -7.181 -8.659 11.668 1.00 96.94 96 LEU A CA 1
ATOM 763 C C . LEU A 1 96 ? -7.069 -7.367 12.486 1.00 96.94 96 LEU A C 1
ATOM 765 O O . LEU A 1 96 ? -7.987 -7.048 13.241 1.00 96.94 96 LEU A O 1
ATOM 769 N N . ILE A 1 97 ? -5.965 -6.627 12.333 1.00 97.44 97 ILE A N 1
ATOM 770 C CA . ILE A 1 97 ? -5.765 -5.321 12.976 1.00 97.44 97 ILE A CA 1
ATOM 771 C C . ILE A 1 97 ? -6.864 -4.350 12.538 1.00 97.44 97 ILE A C 1
ATOM 773 O O . ILE A 1 97 ? -7.523 -3.754 13.385 1.00 97.44 97 ILE A O 1
ATOM 777 N N . ILE A 1 98 ? -7.090 -4.218 11.229 1.00 97.94 98 ILE A N 1
ATOM 778 C CA . ILE A 1 98 ? -8.071 -3.279 10.675 1.00 97.94 98 ILE A CA 1
ATOM 779 C C . ILE A 1 98 ? -9.501 -3.653 11.080 1.00 97.94 98 ILE A C 1
ATOM 781 O O . ILE A 1 98 ? -10.237 -2.781 11.534 1.00 97.94 98 ILE A O 1
ATOM 785 N N . GLU A 1 99 ? -9.881 -4.929 10.963 1.00 98.06 99 GLU A N 1
ATOM 786 C CA . GLU A 1 99 ? -11.207 -5.417 11.375 1.00 98.06 99 GLU A CA 1
ATOM 787 C C . GLU A 1 99 ? -11.444 -5.168 12.871 1.00 98.06 99 GLU A C 1
ATOM 789 O O . GLU A 1 99 ? -12.466 -4.604 13.253 1.00 98.06 99 GLU A O 1
ATOM 794 N N . SER A 1 100 ? -10.451 -5.478 13.709 1.00 97.88 100 SER A N 1
ATOM 795 C CA . SER A 1 100 ? -10.529 -5.251 15.155 1.00 97.88 100 SER A CA 1
ATOM 796 C C . SER A 1 100 ? -10.684 -3.778 15.517 1.00 97.88 100 SER A C 1
ATOM 798 O O . SER A 1 100 ? -11.533 -3.443 16.335 1.00 97.88 100 SER A O 1
ATOM 800 N N . LEU A 1 101 ? -9.877 -2.897 14.917 1.00 97.25 101 LEU A N 1
ATOM 801 C CA . LEU A 1 101 ? -9.964 -1.457 15.169 1.00 97.25 101 LEU A CA 1
ATOM 802 C C . LEU A 1 101 ? -11.309 -0.891 14.711 1.00 97.25 101 LEU A C 1
ATOM 804 O O . LEU A 1 101 ? -11.876 -0.034 15.387 1.00 97.25 101 LEU A O 1
ATOM 808 N N . PHE A 1 102 ? -11.822 -1.368 13.576 1.00 97.88 102 PHE A N 1
ATOM 809 C CA . PHE A 1 102 ? -13.124 -0.952 13.073 1.00 97.88 102 PHE A CA 1
ATOM 810 C C . PHE A 1 102 ? -14.230 -1.314 14.065 1.00 97.88 102 PHE A C 1
ATOM 812 O O . PHE A 1 102 ? -15.000 -0.438 14.459 1.00 97.88 102 PHE A O 1
ATOM 819 N N . ASP A 1 103 ? -14.260 -2.564 14.528 1.00 97.69 103 ASP A N 1
ATOM 820 C CA . ASP A 1 103 ? -15.241 -3.034 15.506 1.00 97.69 103 ASP A CA 1
ATOM 821 C C . ASP A 1 103 ? -15.113 -2.305 16.852 1.00 97.69 103 ASP A C 1
ATOM 823 O O . ASP A 1 103 ? -16.123 -1.894 17.429 1.00 97.69 103 ASP A O 1
ATOM 827 N N . ASP A 1 104 ? -13.888 -2.090 17.340 1.00 96.56 104 ASP A N 1
ATOM 828 C CA . ASP A 1 104 ? -13.637 -1.382 18.598 1.00 96.56 104 ASP A CA 1
ATOM 829 C C . ASP A 1 104 ? -14.209 0.056 18.540 1.00 96.56 104 ASP A C 1
ATOM 831 O O . ASP A 1 104 ? -14.946 0.474 19.435 1.00 96.56 104 ASP A O 1
ATOM 835 N N . PHE A 1 105 ? -13.950 0.812 17.464 1.00 95.88 105 PHE A N 1
ATOM 836 C CA . PHE A 1 105 ? -14.434 2.196 17.328 1.00 95.88 105 PHE A CA 1
ATOM 837 C C . PHE A 1 105 ? -15.915 2.315 16.956 1.00 95.88 105 PHE A C 1
ATOM 839 O O . PHE A 1 105 ? -16.564 3.309 17.314 1.00 95.88 105 PHE A O 1
ATOM 846 N N . MET A 1 106 ? -16.462 1.325 16.246 1.00 96.19 106 MET A N 1
ATOM 847 C CA . MET A 1 106 ? -17.895 1.238 15.964 1.00 96.19 106 MET A CA 1
ATOM 848 C C . MET A 1 106 ? -18.706 1.095 17.252 1.00 96.19 106 MET A C 1
ATOM 850 O O . MET A 1 106 ? -19.744 1.742 17.385 1.00 96.19 106 MET A O 1
ATOM 854 N N . ASN A 1 107 ? -18.206 0.306 18.207 1.00 94.19 107 ASN A N 1
ATOM 855 C CA . ASN A 1 107 ? -18.885 0.016 19.471 1.00 94.19 107 ASN A CA 1
ATOM 856 C C . ASN A 1 107 ? -18.530 0.990 20.616 1.00 94.19 107 ASN A C 1
ATOM 858 O O . ASN A 1 107 ? -19.157 0.953 21.673 1.00 94.19 107 ASN A O 1
ATOM 862 N N . ASP A 1 108 ? -17.558 1.887 20.430 1.00 91.94 108 ASP A N 1
ATOM 863 C CA . ASP A 1 108 ? -17.216 2.924 21.411 1.00 91.94 108 ASP A CA 1
ATOM 864 C C . ASP A 1 108 ? -18.199 4.104 21.343 1.00 91.94 108 ASP A C 1
ATOM 866 O O . ASP A 1 108 ? -17.957 5.105 20.664 1.00 91.94 108 ASP A O 1
ATOM 870 N N . GLU A 1 109 ? -19.330 3.994 22.043 1.00 86.31 109 GLU A N 1
ATOM 871 C CA . GLU A 1 109 ? -20.369 5.038 22.089 1.00 86.31 109 GLU A CA 1
ATOM 872 C C . GLU A 1 109 ? -19.844 6.379 22.619 1.00 86.31 109 GLU A C 1
ATOM 874 O O . GLU A 1 109 ? -20.236 7.440 22.138 1.00 86.31 109 GLU A O 1
ATOM 879 N N . LYS A 1 110 ? -18.928 6.338 23.594 1.00 86.69 110 LYS A N 1
ATOM 880 C CA . LYS A 1 110 ? -18.381 7.535 24.252 1.00 86.69 110 LYS A CA 1
ATOM 881 C C . LYS A 1 110 ? -17.170 8.122 23.536 1.00 86.69 110 LYS A C 1
ATOM 883 O O . LYS A 1 110 ? -16.650 9.135 23.997 1.00 86.69 110 LYS A O 1
ATOM 888 N N . LYS A 1 111 ? -16.695 7.480 22.462 1.00 89.75 111 LYS A N 1
ATOM 889 C CA . LYS A 1 111 ? -15.467 7.864 21.743 1.00 89.75 111 LYS A CA 1
ATOM 890 C C . LYS A 1 111 ? -14.271 8.013 22.696 1.00 89.75 111 LYS A C 1
ATOM 892 O O . LYS A 1 111 ? -13.400 8.858 22.519 1.00 89.75 111 LYS A O 1
ATOM 897 N N . SER A 1 112 ? -14.265 7.175 23.732 1.00 88.00 112 SER A N 1
ATOM 898 C CA . SER A 1 112 ? -13.298 7.166 24.826 1.00 88.00 112 SER A CA 1
ATOM 899 C C . SER A 1 112 ? -11.943 6.589 24.424 1.00 88.00 112 SER A C 1
ATOM 901 O O . SER A 1 112 ? -10.915 7.017 24.946 1.00 88.00 112 SER A O 1
ATOM 903 N N . ILE A 1 113 ? -11.938 5.642 23.484 1.00 90.31 113 ILE A N 1
ATOM 904 C CA . ILE A 1 113 ? -10.724 5.022 22.947 1.00 90.31 113 ILE A CA 1
ATOM 905 C C . ILE A 1 113 ? -10.284 5.648 21.619 1.00 90.31 113 ILE A C 1
ATOM 907 O O . ILE A 1 113 ? -9.198 5.349 21.121 1.00 90.31 113 ILE A O 1
ATOM 911 N N . VAL A 1 114 ? -11.102 6.541 21.055 1.00 91.38 114 VAL A N 1
ATOM 912 C CA . VAL A 1 114 ? -10.783 7.306 19.847 1.00 91.38 114 VAL A CA 1
ATOM 913 C C . VAL A 1 114 ? -9.706 8.355 20.161 1.00 91.38 114 VAL A C 1
ATOM 915 O O . VAL A 1 114 ? -9.890 9.177 21.063 1.00 91.38 114 VAL A O 1
ATOM 918 N N . PRO A 1 115 ? -8.593 8.395 19.403 1.00 90.44 115 PRO A N 1
ATOM 919 C CA . PRO A 1 115 ? -7.581 9.432 19.563 1.00 90.44 115 PRO A CA 1
ATOM 920 C C . PRO A 1 115 ? -8.157 10.836 19.350 1.00 90.44 115 PRO A C 1
ATOM 922 O O . PRO A 1 115 ? -8.903 11.073 18.399 1.00 90.44 115 PRO A O 1
ATOM 925 N N . VAL A 1 116 ? -7.732 11.792 20.183 1.00 89.19 116 VAL A N 1
ATOM 926 C CA . VAL A 1 116 ? -8.241 13.178 20.189 1.00 89.19 116 VAL A CA 1
ATOM 927 C C . VAL A 1 116 ? -8.201 13.825 18.801 1.00 89.19 116 VAL A C 1
ATOM 929 O O . VAL A 1 116 ? -9.171 14.471 18.411 1.00 89.19 116 VAL A O 1
ATOM 932 N N . ARG A 1 117 ? -7.139 13.587 18.007 1.00 88.75 117 ARG A N 1
ATOM 933 C CA . ARG A 1 117 ? -7.006 14.161 16.653 1.00 88.75 117 ARG A CA 1
ATOM 934 C C . ARG A 1 117 ? -8.176 13.818 15.731 1.00 88.75 117 ARG A C 1
ATOM 936 O O . ARG A 1 117 ? -8.399 14.544 14.776 1.00 88.75 117 ARG A O 1
ATOM 943 N N . PHE A 1 118 ? -8.919 12.749 16.010 1.00 92.56 118 PHE A N 1
ATOM 944 C CA . PHE A 1 118 ? -9.999 12.244 15.167 1.00 92.56 118 PHE A CA 1
ATOM 945 C C . PHE A 1 118 ? -11.400 12.430 15.749 1.00 92.56 118 PHE A C 1
ATOM 947 O O . PHE A 1 118 ? -12.368 12.082 15.080 1.00 92.56 118 PHE A O 1
ATOM 954 N N . GLN A 1 119 ? -11.544 12.997 16.951 1.00 90.00 119 GLN A N 1
ATOM 955 C CA . GLN A 1 119 ? -12.868 13.207 17.556 1.00 90.00 119 GLN A CA 1
ATOM 956 C C . GLN A 1 119 ? -13.771 14.081 16.673 1.00 90.00 119 GLN A C 1
ATOM 958 O O . GLN A 1 119 ? -14.941 13.757 16.490 1.00 90.00 119 GLN A O 1
ATOM 963 N N . HIS A 1 120 ? -13.191 15.083 16.004 1.00 91.19 120 HIS A N 1
ATOM 964 C CA . HIS A 1 120 ? -13.891 15.955 15.057 1.00 91.19 120 HIS A CA 1
ATOM 965 C C . HIS A 1 120 ? -14.584 15.208 13.900 1.00 91.19 120 HIS A C 1
ATOM 967 O O . HIS A 1 120 ? -15.546 15.723 13.337 1.00 91.19 120 HIS A O 1
ATOM 973 N N . LEU A 1 121 ? -14.128 14.000 13.533 1.00 91.31 121 LEU A N 1
ATOM 974 C CA . LEU A 1 121 ? -14.766 13.190 12.487 1.00 91.31 121 LEU A CA 1
ATOM 975 C C . LEU A 1 121 ? -16.137 12.657 12.923 1.00 91.31 121 LEU A C 1
ATOM 977 O O . LEU A 1 121 ? -16.988 12.395 12.079 1.00 91.31 121 LEU A O 1
ATOM 981 N N . PHE A 1 122 ? -16.356 12.497 14.230 1.00 90.31 122 PHE A N 1
ATOM 982 C CA . PHE A 1 122 ? -17.597 11.967 14.804 1.00 90.31 122 PHE A CA 1
ATOM 983 C C . PHE A 1 122 ? -18.600 13.059 15.186 1.00 90.31 122 PHE A C 1
ATOM 985 O O . PHE A 1 122 ? -19.748 12.755 15.493 1.00 90.31 122 PHE A O 1
ATOM 992 N N . GLU A 1 123 ? -18.175 14.321 15.171 1.00 87.75 123 GLU A N 1
ATOM 993 C CA . GLU A 1 123 ? -19.020 15.481 15.470 1.00 87.75 123 GLU A CA 1
ATOM 994 C C . GLU A 1 123 ? -19.775 15.988 14.230 1.00 87.75 123 GLU A C 1
ATOM 996 O O . GLU A 1 123 ? -20.687 16.805 14.351 1.00 87.75 123 GLU A O 1
ATOM 1001 N N . GLN A 1 124 ? -19.416 15.509 13.033 1.00 84.56 124 GLN A N 1
ATOM 1002 C CA . GLN A 1 124 ? -20.046 15.918 11.780 1.00 84.56 124 GLN A CA 1
ATOM 1003 C C . GLN A 1 124 ? -21.417 15.237 11.610 1.00 84.56 124 GLN A C 1
ATOM 1005 O O . GLN A 1 124 ? -21.466 14.020 11.428 1.00 84.56 124 GLN A O 1
ATOM 1010 N N . PRO A 1 125 ? -22.534 15.990 11.609 1.00 74.19 125 PRO A N 1
ATOM 1011 C CA . PRO A 1 125 ? -23.882 15.414 11.603 1.00 74.19 125 PRO A CA 1
ATOM 1012 C C . PRO A 1 125 ? -24.232 14.683 10.298 1.00 74.19 125 PRO A C 1
ATOM 1014 O O . PRO A 1 125 ? -25.060 13.775 10.309 1.00 74.19 125 PRO A O 1
ATOM 1017 N N . ASP A 1 126 ? -23.584 15.048 9.190 1.00 82.94 126 ASP A N 1
ATOM 1018 C CA . ASP A 1 126 ? -23.839 14.465 7.868 1.00 82.94 126 ASP A CA 1
ATOM 1019 C C . ASP A 1 126 ? -23.033 13.176 7.613 1.00 82.94 126 ASP A C 1
ATOM 1021 O O . ASP A 1 126 ? -23.288 12.459 6.641 1.00 82.94 126 ASP A O 1
ATOM 1025 N N . VAL A 1 127 ? -22.056 12.858 8.472 1.00 82.06 127 VAL A N 1
ATOM 1026 C CA . VAL A 1 127 ? -21.176 11.694 8.315 1.00 82.06 127 VAL A CA 1
ATOM 1027 C C . VAL A 1 127 ? -21.627 10.584 9.259 1.00 82.06 127 VAL A C 1
ATOM 1029 O O . VAL A 1 127 ? -21.545 10.690 10.478 1.00 82.06 127 VAL A O 1
ATOM 1032 N N . GLY A 1 128 ? -22.089 9.467 8.693 1.00 89.56 128 GLY A N 1
ATOM 1033 C CA . GLY A 1 128 ? -22.430 8.289 9.490 1.00 89.56 128 GLY A CA 1
ATOM 1034 C C . GLY A 1 128 ? -21.211 7.718 10.227 1.00 89.56 128 GLY A C 1
ATOM 1035 O O . GLY A 1 128 ? -20.105 7.695 9.686 1.00 89.56 128 GLY A O 1
ATOM 1036 N N . ILE A 1 129 ? -21.427 7.166 11.427 1.00 91.88 129 ILE A N 1
ATOM 1037 C CA . ILE A 1 129 ? -20.370 6.568 12.269 1.00 91.88 129 ILE A CA 1
ATOM 1038 C C . ILE A 1 129 ? -19.460 5.590 11.492 1.00 91.88 129 ILE A C 1
ATOM 1040 O O . ILE A 1 129 ? -18.244 5.738 11.602 1.00 91.88 129 ILE A O 1
ATOM 1044 N N . PRO A 1 130 ? -19.969 4.660 10.650 1.00 95.00 130 PRO A N 1
ATOM 1045 C CA . PRO A 1 130 ? -19.103 3.757 9.883 1.00 95.00 130 PRO A CA 1
ATOM 1046 C C . PRO A 1 130 ? -18.113 4.483 8.970 1.00 95.00 130 PRO A C 1
ATOM 1048 O O . PRO A 1 130 ? -16.985 4.029 8.782 1.00 95.00 130 PRO A O 1
ATOM 1051 N N . ARG A 1 131 ? -18.527 5.624 8.405 1.00 94.88 131 ARG A N 1
ATOM 1052 C CA . ARG A 1 131 ? -17.678 6.439 7.539 1.00 94.88 131 ARG A CA 1
ATOM 1053 C C . ARG A 1 131 ? -16.604 7.155 8.353 1.00 94.88 131 ARG A C 1
ATOM 1055 O O . ARG A 1 131 ? -15.442 7.076 7.977 1.00 94.88 131 ARG A O 1
ATOM 1062 N N . ALA A 1 132 ? -16.970 7.751 9.488 1.00 94.81 132 ALA A N 1
ATOM 1063 C CA . ALA A 1 132 ? -16.017 8.392 10.394 1.00 94.81 132 ALA A CA 1
ATOM 1064 C C . ALA A 1 132 ? -14.949 7.406 10.907 1.00 94.81 132 ALA A C 1
ATOM 1066 O O . ALA A 1 132 ? -13.763 7.733 10.925 1.00 94.81 132 ALA A O 1
ATOM 1067 N N . VAL A 1 133 ? -15.343 6.172 11.253 1.00 96.38 133 VAL A N 1
ATOM 1068 C CA . VAL A 1 133 ? -14.402 5.106 11.642 1.00 96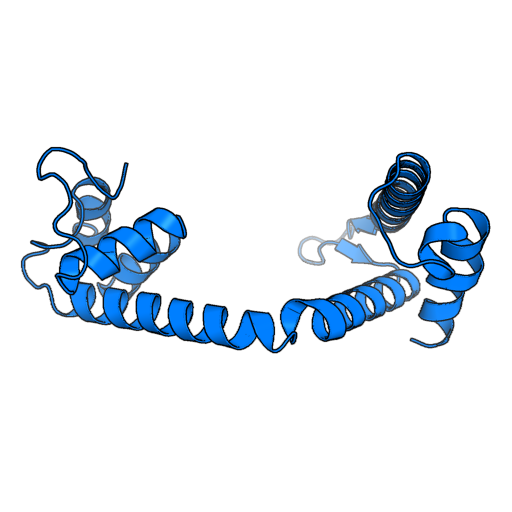.38 133 VAL A CA 1
ATOM 1069 C C . VAL A 1 133 ? -13.478 4.725 10.481 1.00 96.38 133 VAL A C 1
ATOM 1071 O O . VAL A 1 133 ? -12.269 4.605 10.674 1.00 96.38 133 VAL A O 1
ATOM 1074 N N . ALA A 1 134 ? -14.015 4.564 9.268 1.00 96.50 134 ALA A N 1
ATOM 1075 C CA . ALA A 1 134 ? -13.204 4.254 8.092 1.00 96.50 134 ALA A CA 1
ATOM 1076 C C . ALA A 1 134 ? -12.198 5.374 7.769 1.00 96.50 134 ALA A C 1
ATOM 1078 O O . ALA A 1 134 ? -11.028 5.092 7.503 1.00 96.50 134 ALA A O 1
ATOM 1079 N N . ASP A 1 135 ? -12.627 6.635 7.845 1.00 95.44 135 ASP A N 1
ATOM 1080 C CA . ASP A 1 135 ? -11.775 7.798 7.593 1.00 95.44 135 ASP A CA 1
ATOM 1081 C C . ASP A 1 135 ? -10.665 7.905 8.657 1.00 95.44 135 ASP A C 1
ATOM 1083 O O . ASP A 1 135 ? -9.500 8.108 8.303 1.00 95.44 135 ASP A O 1
ATOM 1087 N N . LEU A 1 136 ? -10.979 7.638 9.933 1.00 95.12 136 LEU A N 1
ATOM 1088 C CA . LEU A 1 136 ? -9.989 7.522 11.010 1.00 95.12 136 LEU A CA 1
ATOM 1089 C C . LEU A 1 136 ? -8.939 6.458 10.684 1.00 95.12 136 LEU A C 1
ATOM 1091 O O . LEU A 1 136 ? -7.749 6.767 10.662 1.00 95.12 136 LEU A O 1
ATOM 1095 N N . ILE A 1 137 ? -9.364 5.218 10.421 1.00 96.50 137 ILE A N 1
ATOM 1096 C CA . ILE A 1 137 ? -8.446 4.087 10.217 1.00 96.50 137 ILE A CA 1
ATOM 1097 C C . ILE A 1 137 ? -7.583 4.302 8.973 1.00 96.50 137 ILE A C 1
ATOM 1099 O O . ILE A 1 137 ? -6.382 4.046 9.008 1.00 96.50 137 ILE A O 1
ATOM 1103 N N . SER A 1 138 ? -8.165 4.824 7.891 1.00 96.56 138 SER A N 1
ATOM 1104 C CA . SER A 1 138 ? -7.429 5.122 6.657 1.00 96.56 138 SER A CA 1
ATOM 1105 C C . SER A 1 138 ? -6.390 6.238 6.812 1.00 96.56 138 SER A C 1
ATOM 1107 O O . SER A 1 138 ? -5.451 6.316 6.022 1.00 96.56 138 SER A O 1
ATOM 1109 N N . SER A 1 139 ? -6.530 7.073 7.845 1.00 95.56 139 SER A N 1
ATOM 1110 C CA . SER A 1 139 ? -5.598 8.153 8.179 1.00 95.56 139 SER A CA 1
ATOM 1111 C C . SER A 1 139 ? -4.473 7.716 9.127 1.00 95.56 139 SER A C 1
ATOM 1113 O O . SER A 1 139 ? -3.672 8.554 9.547 1.00 95.56 139 SER A O 1
ATOM 1115 N N . LEU A 1 140 ? -4.426 6.440 9.522 1.00 94.94 140 LEU A N 1
ATOM 1116 C CA . LEU A 1 140 ? -3.354 5.880 10.342 1.00 94.94 140 LEU A CA 1
ATOM 1117 C C . LEU A 1 140 ? -2.233 5.334 9.457 1.00 94.94 140 LEU A C 1
ATOM 1119 O O . LEU A 1 140 ? -2.468 4.656 8.457 1.00 94.94 140 LEU A O 1
ATOM 1123 N N . THR A 1 141 ? -0.991 5.559 9.873 1.00 94.50 141 THR A N 1
ATOM 1124 C CA . THR A 1 141 ? 0.146 4.785 9.360 1.00 94.50 141 THR A CA 1
ATOM 1125 C C . THR A 1 141 ? 0.102 3.343 9.879 1.00 94.50 141 THR A C 1
ATOM 1127 O O . THR A 1 141 ? -0.522 3.054 10.902 1.00 94.50 141 THR A O 1
ATOM 1130 N N . GLU A 1 142 ? 0.826 2.425 9.229 1.00 93.00 142 GLU A N 1
ATOM 1131 C CA . GLU A 1 142 ? 0.905 1.018 9.663 1.00 93.00 142 GLU A CA 1
ATOM 1132 C C . GLU A 1 142 ? 1.402 0.886 11.116 1.00 93.00 142 GLU A C 1
ATOM 1134 O O . GLU A 1 142 ? 0.866 0.091 11.892 1.00 93.00 142 GLU A O 1
ATOM 1139 N N . SER A 1 143 ? 2.376 1.711 11.518 1.00 92.81 143 SER A N 1
ATOM 1140 C CA . SER A 1 143 ? 2.885 1.751 12.894 1.00 92.81 143 SER A CA 1
ATOM 1141 C C . SER A 1 143 ? 1.855 2.265 13.898 1.00 92.81 143 SER A C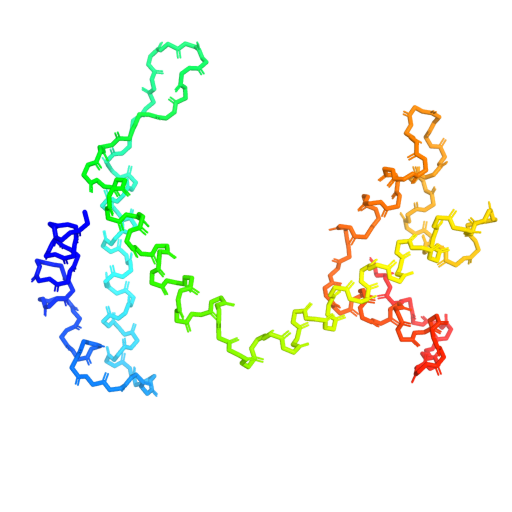 1
ATOM 1143 O O . SER A 1 143 ? 1.760 1.721 14.996 1.00 92.81 143 SER A O 1
ATOM 1145 N N . GLU A 1 144 ? 1.066 3.278 13.532 1.00 93.25 144 GLU A N 1
ATOM 1146 C CA . GLU A 1 144 ? 0.017 3.820 14.402 1.00 93.25 144 GLU A CA 1
ATOM 1147 C C . GLU A 1 144 ? -1.128 2.815 14.578 1.00 93.25 144 GLU A C 1
ATOM 1149 O O . GLU A 1 144 ? -1.552 2.565 15.704 1.00 93.25 144 GLU A O 1
ATOM 1154 N N . ALA A 1 145 ? -1.590 2.189 13.488 1.00 95.19 145 ALA A N 1
ATOM 1155 C CA . ALA A 1 145 ? -2.636 1.167 13.532 1.00 95.19 145 ALA A CA 1
ATOM 1156 C C . ALA A 1 145 ? -2.202 -0.046 14.366 1.00 95.19 145 ALA A C 1
ATOM 1158 O O . ALA A 1 145 ? -2.927 -0.491 15.257 1.00 95.19 145 ALA A O 1
ATOM 1159 N N . THR A 1 146 ? -0.978 -0.531 14.144 1.00 94.69 146 THR A N 1
ATOM 1160 C CA . THR A 1 146 ? -0.415 -1.639 14.926 1.00 94.69 146 THR A CA 1
ATOM 1161 C C . THR A 1 146 ? -0.275 -1.261 16.402 1.00 94.69 146 THR A C 1
ATOM 1163 O O . THR A 1 146 ? -0.655 -2.041 17.274 1.00 94.69 146 THR A O 1
ATOM 1166 N N . GLY A 1 147 ? 0.226 -0.058 16.699 1.00 93.12 147 GLY A N 1
ATOM 1167 C CA . GLY A 1 147 ? 0.381 0.430 18.069 1.00 93.12 147 GLY A CA 1
ATOM 1168 C C . GLY A 1 147 ? -0.954 0.576 18.803 1.00 93.12 147 GLY A C 1
ATOM 1169 O O . GLY A 1 147 ? -1.067 0.171 19.961 1.00 93.12 147 GLY A O 1
ATOM 1170 N N . LEU A 1 148 ? -1.983 1.098 18.127 1.00 92.25 148 LEU A N 1
ATOM 1171 C CA . LEU A 1 148 ? -3.333 1.234 18.680 1.00 92.25 148 LEU A CA 1
ATOM 1172 C C . LEU A 1 148 ? -3.933 -0.130 18.984 1.00 92.25 148 LEU A C 1
ATOM 1174 O O . LEU A 1 148 ? -4.385 -0.361 20.104 1.00 92.25 148 LEU A O 1
ATOM 1178 N N . TYR A 1 149 ? -3.869 -1.048 18.021 1.00 95.12 149 TYR A N 1
ATOM 1179 C CA . TYR A 1 149 ? -4.352 -2.410 18.199 1.00 95.12 149 TYR A CA 1
ATOM 1180 C C . TYR A 1 149 ? -3.670 -3.099 19.385 1.00 95.12 149 TYR A C 1
ATOM 1182 O O . TYR A 1 149 ? -4.339 -3.651 20.258 1.00 95.12 149 TYR A O 1
ATOM 1190 N N . GLN A 1 150 ? -2.339 -3.015 19.477 1.00 94.06 150 GLN A N 1
ATOM 1191 C CA . GLN A 1 150 ? -1.593 -3.602 20.589 1.00 94.06 150 GLN A CA 1
ATOM 1192 C C . GLN A 1 150 ? -2.003 -3.016 21.942 1.00 94.06 150 GLN A C 1
ATOM 1194 O O . GLN A 1 150 ? -2.088 -3.761 22.917 1.00 94.06 150 GLN A O 1
ATOM 1199 N N . ARG A 1 151 ? -2.282 -1.711 22.020 1.00 90.50 151 ARG A N 1
ATOM 1200 C CA . ARG A 1 151 ? -2.698 -1.068 23.272 1.00 90.50 151 ARG A CA 1
ATOM 1201 C C . ARG A 1 151 ? -4.117 -1.449 23.677 1.00 90.50 151 ARG A C 1
ATOM 1203 O O . ARG A 1 151 ? -4.334 -1.786 24.836 1.00 90.50 151 ARG A O 1
ATOM 1210 N N . LEU A 1 152 ? -5.057 -1.469 22.731 1.00 91.81 152 LEU A N 1
ATOM 1211 C CA . LEU A 1 152 ? -6.446 -1.877 22.983 1.00 91.81 152 LEU A CA 1
ATOM 1212 C C . LEU A 1 152 ? -6.560 -3.351 23.381 1.00 91.81 152 LEU A C 1
ATOM 1214 O O . LEU A 1 152 ? -7.429 -3.719 24.167 1.00 91.81 152 LEU A O 1
ATOM 1218 N N . ARG A 1 153 ? -5.657 -4.197 22.880 1.00 94.19 153 ARG A N 1
ATOM 1219 C CA . ARG A 1 153 ? -5.569 -5.613 23.257 1.00 94.19 153 ARG A CA 1
ATOM 1220 C C . ARG A 1 153 ? -4.657 -5.877 24.465 1.00 94.19 153 ARG A C 1
ATOM 1222 O O . ARG A 1 153 ? -4.485 -7.031 24.839 1.00 94.19 153 ARG A O 1
ATOM 1229 N N . GLY A 1 154 ? -4.070 -4.844 25.079 1.00 90.88 154 GLY A N 1
ATOM 1230 C CA . GLY A 1 154 ? -3.199 -4.979 26.256 1.00 90.88 154 GLY A CA 1
ATOM 1231 C C . GLY A 1 154 ? -1.849 -5.662 25.992 1.00 90.88 154 GLY A C 1
ATOM 1232 O O . GLY A 1 154 ? -1.179 -6.081 26.932 1.00 90.88 154 GLY A O 1
ATOM 1233 N N . LEU A 1 155 ? -1.436 -5.777 24.727 1.00 90.94 155 LEU A N 1
ATOM 1234 C CA . LEU A 1 155 ? -0.165 -6.381 24.308 1.00 90.94 155 LEU A CA 1
ATOM 1235 C C . LEU A 1 155 ? 1.026 -5.437 24.515 1.00 90.94 155 LEU A C 1
ATOM 1237 O O . LEU A 1 155 ? 2.163 -5.884 24.644 1.00 90.94 155 LEU A O 1
ATOM 1241 N N . SER A 1 156 ? 0.767 -4.130 24.545 1.00 85.19 156 SER A N 1
ATOM 1242 C CA . SER A 1 156 ? 1.751 -3.100 24.862 1.00 85.19 156 SER A CA 1
ATOM 1243 C C . SER A 1 156 ? 1.097 -2.021 25.716 1.00 85.19 156 SER A C 1
ATOM 1245 O O . SER A 1 156 ? 0.076 -1.452 25.334 1.00 85.19 156 SER A O 1
ATOM 1247 N N . ALA A 1 157 ? 1.678 -1.732 26.882 1.00 69.75 157 ALA A N 1
ATOM 1248 C CA . ALA A 1 157 ? 1.146 -0.719 27.794 1.00 69.75 157 ALA A CA 1
ATOM 1249 C C . ALA A 1 157 ? 1.304 0.713 27.237 1.00 69.75 157 ALA A C 1
ATOM 1251 O O . ALA A 1 157 ? 0.472 1.587 27.507 1.00 69.75 157 ALA A O 1
ATOM 1252 N N . GLY A 1 158 ? 2.352 0.946 26.434 1.00 66.06 158 GLY A N 1
ATOM 1253 C CA . GLY A 1 158 ? 2.768 2.280 25.996 1.00 66.06 158 GLY A CA 1
ATOM 1254 C C . GLY A 1 158 ? 3.041 3.239 27.165 1.00 66.06 158 GLY A C 1
ATOM 1255 O O . GLY A 1 158 ? 2.861 2.909 28.336 1.00 66.06 158 GLY A O 1
ATOM 1256 N N . SER A 1 159 ? 3.461 4.465 26.859 1.00 61.28 159 SER A N 1
ATOM 1257 C CA . SER A 1 159 ? 3.441 5.557 27.841 1.00 61.28 159 SER A CA 1
ATOM 1258 C C . SER A 1 159 ? 2.112 6.301 27.743 1.00 61.28 159 SER A C 1
ATOM 1260 O O . SER A 1 159 ? 1.576 6.483 26.650 1.00 61.28 159 SER A O 1
ATOM 1262 N N . VAL A 1 160 ? 1.546 6.743 28.868 1.00 63.41 160 VAL A N 1
ATOM 1263 C CA . VAL A 1 160 ? 0.363 7.633 28.870 1.00 63.41 160 VAL A CA 1
ATOM 1264 C C . VAL A 1 160 ? 0.690 8.972 28.197 1.00 63.41 160 VAL A C 1
ATOM 1266 O O . VAL A 1 160 ? -0.180 9.589 27.596 1.00 63.41 160 VAL A O 1
ATOM 1269 N N . LEU A 1 161 ? 1.959 9.385 28.257 1.00 62.72 161 LEU A N 1
ATOM 1270 C CA . LEU A 1 161 ? 2.456 10.634 27.679 1.00 62.72 161 LEU A CA 1
ATOM 1271 C C . LEU A 1 161 ? 2.905 10.498 26.219 1.00 62.72 161 LEU A C 1
ATOM 1273 O O . LEU A 1 161 ? 3.221 11.510 25.601 1.00 62.72 161 LEU A O 1
ATOM 1277 N N . ASP A 1 162 ? 2.963 9.276 25.681 1.00 62.50 162 ASP A N 1
ATOM 1278 C CA . ASP A 1 162 ? 3.311 9.043 24.278 1.00 62.50 162 ASP A CA 1
ATOM 1279 C C . ASP A 1 162 ? 2.026 8.738 23.497 1.00 62.50 162 ASP A C 1
ATOM 1281 O O . ASP A 1 162 ? 1.469 7.633 23.614 1.00 62.50 162 ASP A O 1
ATOM 1285 N N . PRO A 1 163 ? 1.483 9.725 22.761 1.00 65.50 163 PRO A N 1
ATOM 1286 C CA . PRO A 1 163 ? 0.340 9.478 21.909 1.00 65.50 163 PRO A CA 1
ATOM 1287 C C . PRO A 1 163 ? 0.783 8.541 20.783 1.00 65.50 163 PRO A C 1
ATOM 1289 O O . PRO A 1 163 ? 1.698 8.849 20.022 1.00 65.50 163 PRO A O 1
ATOM 1292 N N . ILE A 1 164 ? 0.113 7.388 20.667 1.00 64.00 164 ILE A N 1
ATOM 1293 C CA . ILE A 1 164 ? 0.369 6.433 19.573 1.00 64.00 164 ILE A CA 1
ATOM 1294 C C . ILE A 1 164 ? 0.159 7.102 18.216 1.00 64.00 164 ILE A C 1
ATOM 1296 O O . ILE A 1 164 ? 0.828 6.763 17.252 1.00 64.00 164 ILE A O 1
ATOM 1300 N N . VAL A 1 165 ? -0.780 8.039 18.172 1.00 65.12 165 VAL A N 1
ATOM 1301 C CA . VAL A 1 165 ? -1.279 8.729 16.993 1.00 65.12 165 VAL A CA 1
ATOM 1302 C C . VAL A 1 165 ? -0.833 10.182 17.107 1.00 65.12 165 VAL A C 1
ATOM 1304 O O . VAL A 1 165 ? -1.313 10.884 18.001 1.00 65.12 165 VAL A O 1
ATOM 1307 N N . ARG A 1 166 ? 0.126 10.598 16.272 1.00 62.03 166 ARG A N 1
ATOM 1308 C CA . ARG A 1 166 ? 0.794 11.911 16.382 1.00 62.03 166 ARG A CA 1
ATOM 1309 C C . ARG A 1 166 ? 0.129 13.028 15.592 1.00 62.03 166 ARG A C 1
ATOM 1311 O O . ARG A 1 166 ? -0.501 12.741 14.554 1.00 62.03 166 ARG A O 1
#

Radius of gyration: 23.27 Å; chains: 1; bounding box: 50×33×57 Å

Sequence (166 aa):
LRLAYARIFDEIAAPLAPHILTESYDGRIEHRQQLRFFTSQLIGRYINSTSLSARSGDGLVLDPEKVDEVILLKQMTRSYLILNPSLSAQQHGQKLIIESLFDDFMNDEKKSIVPVRFQHLFEQPDVGIPRAVADLISSLTESEATGLYQRLRGLSAGSVLDPIVR

Secondary structure (DSSP, 8-state):
-HHHHIIIIIIIIHHH-HHHHHS-----HHHHHHHHHHHHHHHHHHHHTEEE-SSTT--EEE-HHHHHHHHHHHHHHIIIIIT-HHHHHHHHHHHHHHHHHHHHHHH-TT--SS-GGGGGGTS-TTS-HHHHHHHHHHTS-HHHHHHHHHHHTTS----TTS-S--

pLDDT: mean 89.11, std 8.01, range [61.28, 98.06]